Protein AF-X1T4G5-F1 (afdb_monomer_lite)

Sequence (58 aa):
MRQEEIKTEAENRLPDFWRVQLNKERIKGETSKMLEVVIKEKRREIIREWIKEGKIKA

Structure (mmCIF, N/CA/C/O backbone):
data_AF-X1T4G5-F1
#
_entry.id   AF-X1T4G5-F1
#
loop_
_atom_site.group_PDB
_atom_site.id
_atom_site.type_symbol
_atom_site.label_atom_id
_atom_site.label_alt_id
_atom_site.label_comp_id
_atom_site.label_asym_id
_atom_site.label_entity_id
_atom_site.label_seq_id
_atom_site.pdbx_PDB_ins_code
_atom_site.Cartn_x
_atom_site.Cartn_y
_atom_site.Cartn_z
_atom_site.occupancy
_atom_site.B_iso_or_equiv
_atom_site.auth_seq_id
_atom_site.auth_comp_id
_atom_site.auth_asym_id
_atom_site.auth_atom_id
_atom_site.pdbx_PDB_model_num
ATOM 1 N N . MET A 1 1 ? 4.111 12.933 -9.559 1.00 60.28 1 MET A N 1
ATOM 2 C CA . MET A 1 1 ? 3.246 12.200 -10.506 1.00 60.28 1 MET A CA 1
ATOM 3 C C . MET A 1 1 ? 3.317 10.689 -10.279 1.00 60.28 1 MET A C 1
ATOM 5 O O . MET A 1 1 ? 2.369 10.179 -9.716 1.00 60.28 1 MET A O 1
ATOM 9 N N . ARG A 1 2 ? 4.434 9.977 -10.516 1.00 78.12 2 ARG A N 1
ATOM 10 C CA . ARG A 1 2 ? 4.456 8.495 -10.377 1.00 78.12 2 ARG A CA 1
ATOM 11 C C . ARG A 1 2 ? 4.223 7.901 -8.973 1.00 78.12 2 ARG A C 1
ATOM 13 O O . ARG A 1 2 ? 3.778 6.768 -8.858 1.00 78.12 2 ARG A O 1
ATOM 20 N N . GLN A 1 3 ? 4.526 8.626 -7.893 1.00 81.88 3 GLN A N 1
ATOM 21 C CA . GLN A 1 3 ? 4.399 8.086 -6.525 1.00 81.88 3 GLN A CA 1
ATOM 22 C C . GLN A 1 3 ? 2.941 7.900 -6.077 1.00 81.88 3 GLN A C 1
ATOM 24 O O . GLN A 1 3 ? 2.648 6.958 -5.343 1.00 81.88 3 GLN A O 1
ATOM 29 N N . GLU A 1 4 ? 2.030 8.771 -6.518 1.00 87.44 4 GLU A N 1
ATOM 30 C CA . GLU A 1 4 ? 0.598 8.625 -6.229 1.00 87.44 4 GLU A CA 1
ATOM 31 C C . GLU A 1 4 ? -0.003 7.464 -7.016 1.00 87.44 4 GLU A C 1
ATOM 33 O O . GLU A 1 4 ? -0.723 6.663 -6.436 1.00 87.44 4 GLU A O 1
ATOM 38 N N . GLU A 1 5 ? 0.387 7.293 -8.281 1.00 90.25 5 GLU A N 1
ATOM 39 C CA . GLU A 1 5 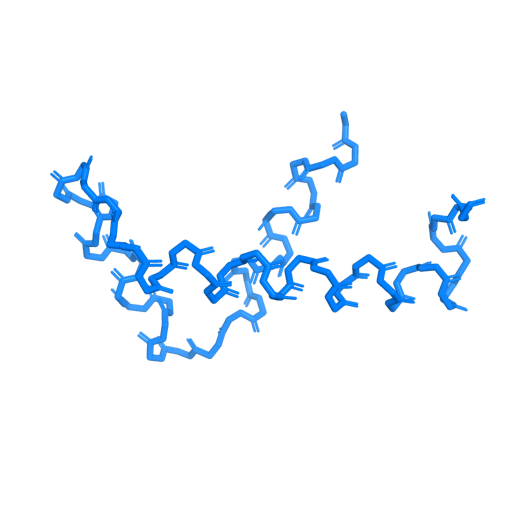? -0.022 6.145 -9.100 1.00 90.25 5 GLU A CA 1
ATOM 40 C C . GLU A 1 5 ? 0.421 4.822 -8.468 1.00 90.25 5 GLU A C 1
ATOM 42 O O . GLU A 1 5 ? -0.390 3.921 -8.288 1.00 90.25 5 GLU A O 1
ATOM 47 N N . ILE A 1 6 ? 1.685 4.724 -8.037 1.00 90.12 6 ILE A N 1
ATOM 48 C CA . ILE A 1 6 ? 2.204 3.539 -7.335 1.00 90.12 6 ILE A CA 1
ATOM 49 C C . ILE A 1 6 ? 1.456 3.310 -6.017 1.00 90.12 6 ILE A C 1
ATOM 51 O O . ILE A 1 6 ? 1.212 2.167 -5.634 1.00 90.12 6 ILE A O 1
ATOM 55 N N . LYS A 1 7 ? 1.103 4.381 -5.296 1.00 90.00 7 LYS A N 1
ATOM 56 C CA . LYS A 1 7 ? 0.332 4.280 -4.055 1.00 90.00 7 LYS A CA 1
ATOM 57 C C . LYS A 1 7 ? -1.068 3.731 -4.324 1.00 90.00 7 LYS A C 1
ATOM 59 O O . LYS A 1 7 ? -1.459 2.783 -3.651 1.00 90.00 7 LYS A O 1
ATOM 64 N N . THR A 1 8 ? -1.785 4.290 -5.291 1.00 91.38 8 THR A N 1
ATOM 65 C CA . THR A 1 8 ? -3.124 3.834 -5.674 1.00 91.38 8 THR A CA 1
ATOM 66 C C . THR A 1 8 ? -3.089 2.401 -6.193 1.00 91.38 8 THR A C 1
ATOM 68 O O . THR A 1 8 ? -3.902 1.585 -5.774 1.00 91.38 8 THR A O 1
ATOM 71 N N . GLU A 1 9 ? -2.106 2.054 -7.023 1.00 92.31 9 GLU A N 1
ATOM 72 C CA . GLU A 1 9 ? -1.929 0.689 -7.521 1.00 92.31 9 GLU A CA 1
ATOM 73 C C . GLU A 1 9 ? -1.629 -0.297 -6.384 1.00 92.31 9 GLU A C 1
ATOM 75 O O . GLU A 1 9 ? -2.187 -1.393 -6.341 1.00 92.31 9 GLU A O 1
ATOM 80 N N . ALA A 1 10 ? -0.792 0.104 -5.420 1.00 92.69 10 ALA A N 1
ATOM 81 C CA . ALA A 1 10 ? -0.512 -0.694 -4.232 1.00 92.69 10 ALA A CA 1
ATOM 82 C C . ALA A 1 10 ? -1.775 -0.935 -3.416 1.00 92.69 10 ALA A C 1
ATOM 84 O O . ALA A 1 10 ? -2.043 -2.079 -3.073 1.00 92.69 10 ALA A O 1
ATOM 85 N N . GLU A 1 11 ? -2.558 0.111 -3.151 1.00 90.31 11 GLU A N 1
ATOM 86 C CA . GLU A 1 11 ? -3.812 0.015 -2.400 1.00 90.31 11 GLU A CA 1
ATOM 87 C C . GLU A 1 11 ? -4.861 -0.841 -3.136 1.00 90.31 11 GLU A C 1
ATOM 89 O O . GLU A 1 11 ? -5.540 -1.648 -2.500 1.00 90.31 11 GLU A O 1
ATOM 94 N N . ASN A 1 12 ? -4.942 -0.747 -4.468 1.00 92.06 12 ASN A N 1
ATOM 95 C CA . ASN A 1 12 ? -5.868 -1.526 -5.298 1.00 92.06 12 ASN A CA 1
ATOM 96 C C . ASN A 1 12 ? -5.501 -3.014 -5.387 1.00 92.06 12 ASN A C 1
ATOM 98 O O . ASN A 1 12 ? -6.391 -3.860 -5.446 1.00 92.06 12 ASN A O 1
ATOM 102 N N . ARG A 1 13 ? -4.203 -3.345 -5.393 1.00 93.69 13 ARG A N 1
ATOM 103 C CA . ARG A 1 13 ? -3.699 -4.730 -5.468 1.00 93.69 13 ARG A CA 1
ATOM 104 C C . ARG A 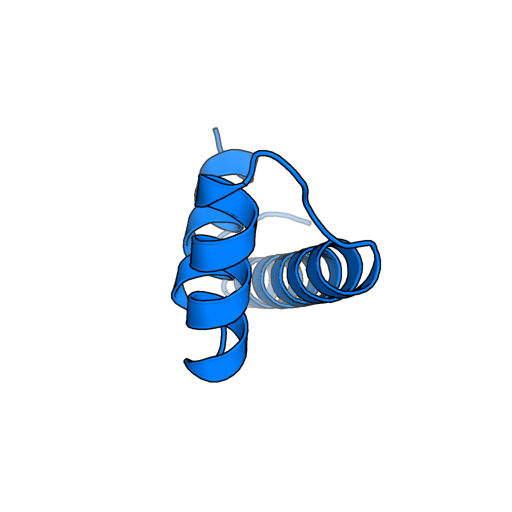1 13 ? -3.504 -5.378 -4.095 1.00 93.69 13 ARG A C 1
ATOM 106 O O . ARG A 1 13 ? -2.939 -6.472 -4.014 1.00 93.69 13 ARG A O 1
ATOM 113 N N . LEU A 1 14 ? -3.933 -4.725 -3.011 1.00 93.88 14 LEU A N 1
ATOM 114 C CA . LEU A 1 14 ? -3.965 -5.353 -1.694 1.00 93.88 14 LEU A CA 1
ATOM 115 C C . LEU A 1 14 ? -5.030 -6.458 -1.649 1.00 93.88 14 LEU A C 1
ATOM 117 O O . LEU A 1 14 ? -6.137 -6.268 -2.160 1.00 93.88 14 LEU A O 1
ATOM 121 N N . PRO A 1 15 ? -4.750 -7.580 -0.962 1.00 93.62 15 PRO A N 1
ATOM 122 C CA . PRO A 1 15 ? -5.770 -8.573 -0.654 1.00 93.62 15 PRO A CA 1
ATOM 123 C C . PRO A 1 15 ? -6.970 -7.954 0.075 1.00 93.62 15 PRO A C 1
ATOM 125 O O . PRO A 1 15 ? -6.812 -7.022 0.868 1.00 93.62 15 PRO A O 1
ATOM 128 N N . ASP A 1 16 ? -8.158 -8.524 -0.129 1.00 92.94 16 ASP A N 1
ATOM 129 C CA . ASP A 1 16 ? -9.434 -8.024 0.409 1.00 92.94 16 ASP A CA 1
ATOM 130 C C . ASP A 1 16 ? -9.387 -7.763 1.912 1.00 92.94 16 ASP A C 1
ATOM 132 O O . AS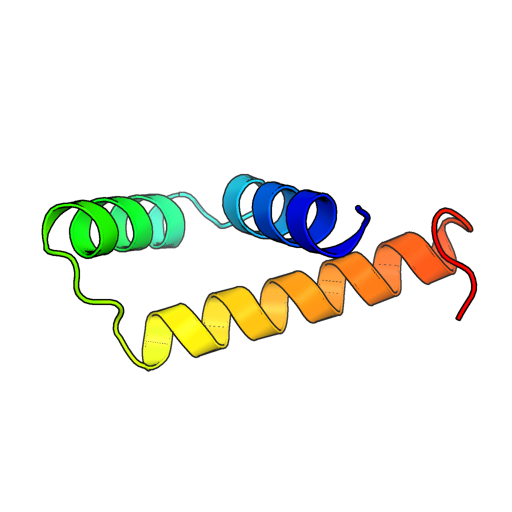P A 1 16 ? -9.844 -6.721 2.381 1.00 92.94 16 ASP A O 1
ATOM 136 N N . PHE A 1 17 ? -8.754 -8.671 2.659 1.00 92.38 17 PHE A N 1
ATOM 137 C CA . PHE A 1 17 ? -8.534 -8.515 4.092 1.00 92.38 17 PHE A CA 1
ATOM 138 C C . PHE A 1 17 ? -7.844 -7.183 4.427 1.00 92.38 17 PHE A C 1
ATOM 140 O O . PHE A 1 17 ? -8.362 -6.399 5.223 1.00 92.38 17 PHE A O 1
ATOM 147 N N . TRP A 1 18 ? -6.710 -6.892 3.784 1.00 94.12 18 TRP A N 1
ATOM 148 C CA . TRP A 1 18 ? -5.937 -5.672 4.025 1.00 94.12 18 TRP A CA 1
ATOM 149 C C . TRP A 1 18 ? -6.657 -4.423 3.533 1.00 94.12 18 TRP A C 1
ATOM 151 O O . TRP A 1 18 ? -6.577 -3.382 4.179 1.00 94.12 18 TRP A O 1
ATOM 161 N N . ARG A 1 19 ? -7.425 -4.531 2.448 1.00 91.94 19 ARG A N 1
ATOM 162 C CA . ARG A 1 19 ? -8.258 -3.438 1.936 1.00 91.94 19 ARG A CA 1
ATOM 163 C C . ARG A 1 19 ? -9.342 -3.027 2.936 1.00 91.94 19 ARG A C 1
ATOM 165 O O . ARG A 1 19 ? -9.566 -1.842 3.168 1.00 91.94 19 ARG A O 1
ATOM 172 N N . VAL A 1 20 ? -9.994 -4.007 3.566 1.00 93.50 20 VAL A N 1
ATOM 173 C CA . VAL A 1 20 ? -11.002 -3.766 4.610 1.00 93.50 20 VAL A CA 1
ATOM 174 C C . VAL A 1 20 ? -10.369 -3.125 5.844 1.00 93.50 20 VAL A C 1
ATOM 176 O O . VAL A 1 20 ? -10.948 -2.192 6.401 1.00 93.50 20 VAL A O 1
ATOM 179 N N . GLN A 1 21 ? -9.185 -3.585 6.263 1.00 92.19 21 GLN A N 1
ATOM 180 C CA . GLN A 1 21 ? -8.461 -2.967 7.380 1.00 92.19 21 GLN A CA 1
ATOM 181 C C . GLN A 1 21 ? -8.043 -1.527 7.054 1.00 92.19 21 GLN A C 1
ATOM 183 O O . GLN A 1 21 ? -8.311 -0.631 7.851 1.00 92.19 21 GLN A O 1
ATOM 188 N N . LEU A 1 22 ? -7.507 -1.281 5.852 1.00 91.50 22 LEU A N 1
ATOM 189 C CA . LEU A 1 22 ? -7.147 0.056 5.376 1.00 91.50 22 LEU A CA 1
ATOM 190 C C . LEU A 1 22 ? -8.342 1.012 5.414 1.00 91.50 22 LEU A C 1
ATOM 192 O O . LEU A 1 22 ? -8.223 2.120 5.925 1.00 91.50 22 LEU A O 1
ATOM 196 N N . ASN A 1 23 ? -9.507 0.582 4.928 1.00 90.75 23 ASN A N 1
ATOM 197 C CA . ASN A 1 23 ? -10.715 1.407 4.943 1.00 90.75 23 ASN A CA 1
ATOM 198 C C . ASN A 1 23 ? -11.184 1.729 6.367 1.00 90.75 23 ASN A C 1
ATOM 200 O O . ASN A 1 23 ? -11.554 2.870 6.645 1.00 90.75 23 ASN A O 1
ATOM 204 N N . LYS A 1 24 ? -11.135 0.755 7.285 1.00 91.25 24 LYS A N 1
ATOM 205 C CA . LYS A 1 24 ? -11.469 0.975 8.702 1.00 91.25 24 LYS A CA 1
ATOM 206 C C . LYS A 1 24 ? -10.528 1.986 9.356 1.00 91.25 24 LYS A C 1
ATOM 208 O O . LYS A 1 24 ? -10.990 2.864 10.076 1.00 91.25 24 LYS A O 1
ATOM 213 N N . GLU A 1 25 ? -9.233 1.867 9.096 1.00 90.56 25 GLU A N 1
ATOM 214 C CA . GLU A 1 25 ? -8.201 2.782 9.588 1.00 90.56 25 GLU A CA 1
ATOM 215 C C . GLU A 1 25 ? -8.367 4.195 9.005 1.00 90.56 25 GLU A C 1
ATOM 217 O O . GLU A 1 25 ? -8.354 5.181 9.741 1.00 90.56 25 GLU A O 1
ATOM 222 N N . ARG A 1 26 ? -8.684 4.308 7.708 1.00 88.19 26 ARG A N 1
ATOM 223 C CA . ARG A 1 26 ? -8.972 5.597 7.053 1.00 88.19 26 ARG A CA 1
ATOM 224 C C . ARG A 1 26 ? -10.169 6.324 7.659 1.00 88.19 26 ARG A C 1
ATOM 226 O O . ARG A 1 26 ? -10.129 7.542 7.777 1.00 88.19 26 ARG A O 1
ATOM 233 N N . ILE A 1 27 ? -11.217 5.587 8.031 1.00 89.50 27 ILE A N 1
ATOM 234 C CA . ILE A 1 27 ? -12.408 6.143 8.696 1.00 89.50 27 ILE A CA 1
ATOM 235 C C . ILE A 1 27 ? -12.059 6.660 10.096 1.00 89.50 27 ILE A C 1
ATOM 237 O O . ILE A 1 27 ? -12.593 7.678 10.524 1.00 89.50 27 ILE A O 1
ATOM 241 N N . LYS A 1 28 ? -11.154 5.974 10.799 1.00 88.38 28 LYS A N 1
ATOM 242 C CA . LYS A 1 28 ? -10.688 6.372 12.133 1.00 88.38 28 LYS A CA 1
ATOM 243 C C . LYS A 1 28 ? -9.660 7.507 12.104 1.00 88.38 28 LYS A C 1
ATOM 245 O O . LYS A 1 28 ? -9.436 8.130 13.132 1.00 88.38 28 LYS A O 1
ATOM 250 N N . GLY A 1 29 ? -9.041 7.772 10.951 1.00 87.56 29 GLY A N 1
ATOM 251 C CA . GLY A 1 29 ? -7.961 8.754 10.809 1.00 87.56 29 GLY A CA 1
ATOM 252 C C . GLY A 1 29 ? -6.614 8.282 11.369 1.00 87.56 29 GLY A C 1
ATOM 253 O O . GLY A 1 29 ? -5.663 9.056 11.409 1.00 87.56 29 GLY A O 1
ATOM 254 N N . GLU A 1 30 ? -6.514 7.014 11.766 1.00 84.94 30 GLU A N 1
ATOM 255 C CA . GLU A 1 30 ? -5.321 6.403 12.351 1.00 84.94 30 GLU A CA 1
ATOM 256 C C . GLU A 1 30 ? -4.882 5.233 11.474 1.00 84.94 30 GLU A C 1
ATOM 258 O O . GLU A 1 30 ? -5.703 4.387 11.132 1.00 84.94 30 GLU A O 1
ATOM 263 N N . THR A 1 31 ? -3.598 5.163 11.114 1.00 83.25 31 THR A N 1
ATOM 264 C CA . THR A 1 31 ? -3.023 4.012 10.396 1.00 83.25 31 THR A CA 1
ATOM 265 C C . THR A 1 31 ? -2.158 3.197 11.351 1.00 83.25 31 THR A C 1
ATOM 267 O O . THR A 1 31 ? -1.303 3.753 12.042 1.00 83.25 31 THR A O 1
ATOM 270 N N . SER A 1 32 ? -2.356 1.882 11.416 1.00 88.75 32 SER A N 1
ATOM 271 C CA . SER A 1 32 ? -1.527 1.028 12.262 1.00 88.75 32 SER A CA 1
ATOM 272 C C . SER A 1 32 ? -0.149 0.819 11.640 1.00 88.75 32 SER A C 1
ATOM 274 O O . SER A 1 32 ? 0.018 0.736 10.421 1.00 88.75 32 SER A O 1
ATOM 276 N N . LYS A 1 33 ? 0.868 0.659 12.497 1.00 90.25 33 LYS A N 1
ATOM 277 C CA . LYS A 1 33 ? 2.247 0.377 12.059 1.00 90.25 33 LYS A CA 1
ATOM 278 C C . LYS A 1 33 ? 2.329 -0.855 11.154 1.00 90.25 33 LYS A C 1
ATOM 280 O O . LYS A 1 33 ? 3.133 -0.877 10.229 1.00 90.25 33 LYS A O 1
ATOM 285 N N . MET A 1 34 ? 1.495 -1.865 11.408 1.00 90.69 34 MET A N 1
ATOM 286 C CA . MET A 1 34 ? 1.429 -3.068 10.579 1.00 90.69 34 MET A CA 1
ATOM 287 C C . MET A 1 34 ? 0.933 -2.735 9.171 1.00 90.69 34 MET A C 1
ATOM 289 O O . MET A 1 34 ? 1.545 -3.137 8.183 1.00 90.69 34 MET A O 1
ATOM 293 N N . LEU A 1 35 ? -0.145 -1.958 9.076 1.00 90.38 35 LEU A N 1
ATOM 294 C CA . LEU A 1 35 ? -0.737 -1.593 7.798 1.00 90.38 35 LEU A CA 1
ATOM 295 C C . LEU A 1 35 ? 0.204 -0.708 6.968 1.00 90.38 35 LEU A C 1
ATOM 297 O O . LEU A 1 35 ? 0.332 -0.897 5.758 1.00 90.38 35 LEU A O 1
ATOM 301 N N . GLU A 1 36 ? 0.948 0.191 7.620 1.00 91.00 36 GLU A N 1
ATOM 302 C CA . GLU A 1 36 ? 2.007 0.951 6.955 1.00 91.00 36 GLU A CA 1
ATOM 303 C C . GLU A 1 36 ? 3.085 0.055 6.338 1.00 91.00 36 GLU A C 1
ATOM 305 O O . GLU A 1 36 ? 3.542 0.327 5.225 1.00 91.00 36 GLU A O 1
ATOM 310 N N . VAL A 1 37 ? 3.525 -0.982 7.060 1.00 93.31 37 VAL A N 1
ATOM 311 C CA . VAL A 1 37 ? 4.544 -1.919 6.570 1.00 93.31 37 VAL A CA 1
ATOM 312 C C . VAL A 1 37 ? 4.020 -2.670 5.352 1.00 93.31 37 VAL A C 1
ATOM 314 O O . VAL A 1 37 ? 4.689 -2.672 4.321 1.00 93.31 37 VAL A O 1
ATOM 317 N N . VAL A 1 38 ? 2.796 -3.197 5.420 1.00 92.56 38 VAL A N 1
ATOM 318 C CA . VAL A 1 38 ? 2.164 -3.922 4.305 1.00 92.56 38 VAL A CA 1
ATOM 319 C C . VAL A 1 38 ? 2.071 -3.045 3.050 1.00 92.56 38 VAL A C 1
ATOM 321 O O . VAL A 1 38 ? 2.444 -3.473 1.957 1.00 92.56 38 VAL A O 1
ATOM 324 N N . ILE A 1 39 ? 1.647 -1.784 3.189 1.00 92.31 39 ILE A N 1
ATOM 325 C CA . ILE A 1 39 ? 1.576 -0.845 2.058 1.00 92.31 39 ILE A CA 1
ATOM 326 C C . ILE A 1 39 ? 2.975 -0.544 1.506 1.00 92.31 39 ILE A C 1
ATOM 328 O O . ILE A 1 39 ? 3.162 -0.495 0.288 1.00 92.31 39 ILE A O 1
ATOM 332 N N . LYS A 1 40 ? 3.976 -0.345 2.374 1.00 93.44 40 LYS A N 1
ATOM 333 C CA . LYS A 1 40 ? 5.367 -0.091 1.959 1.00 93.44 40 LYS A CA 1
ATOM 334 C C . LYS A 1 40 ? 5.946 -1.275 1.183 1.00 93.44 40 LYS A C 1
ATOM 336 O O . LYS A 1 40 ? 6.604 -1.056 0.166 1.00 93.44 40 LYS A O 1
ATOM 341 N N . GLU A 1 41 ? 5.694 -2.503 1.624 1.00 94.75 41 GLU A N 1
ATOM 342 C CA . GLU A 1 41 ? 6.127 -3.715 0.924 1.00 94.75 41 GLU A CA 1
ATOM 343 C C . GLU A 1 41 ? 5.456 -3.843 -0.443 1.00 94.75 41 GLU A C 1
ATOM 345 O O . GLU A 1 41 ? 6.155 -3.998 -1.449 1.00 94.75 41 GLU A O 1
ATOM 350 N N . LYS A 1 42 ? 4.133 -3.652 -0.514 1.00 94.12 42 LYS A N 1
ATOM 351 C CA . LYS A 1 42 ? 3.398 -3.729 -1.783 1.00 94.12 42 LYS A CA 1
ATOM 352 C C . LYS A 1 42 ? 3.854 -2.671 -2.791 1.00 94.12 42 LYS A C 1
ATOM 354 O O . LYS A 1 42 ? 4.024 -2.970 -3.971 1.00 94.12 42 LYS A O 1
ATOM 359 N N . ARG A 1 43 ? 4.149 -1.446 -2.336 1.00 93.75 43 ARG A N 1
ATOM 360 C CA . ARG A 1 43 ? 4.737 -0.403 -3.198 1.00 93.75 43 ARG A CA 1
ATOM 361 C C . ARG A 1 43 ? 6.098 -0.817 -3.759 1.00 93.75 43 ARG A C 1
ATOM 363 O O . ARG A 1 43 ? 6.362 -0.574 -4.932 1.00 93.75 43 ARG A O 1
ATOM 370 N N . ARG A 1 44 ? 6.966 -1.440 -2.952 1.00 94.19 44 ARG A N 1
ATOM 371 C CA . ARG A 1 44 ? 8.281 -1.923 -3.422 1.00 94.19 4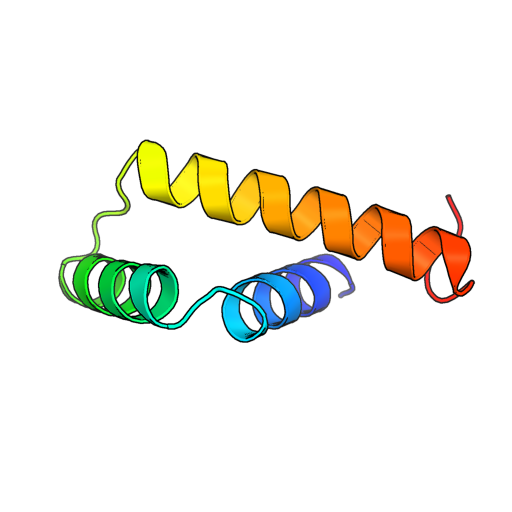4 ARG A CA 1
ATOM 372 C C . ARG A 1 44 ? 8.141 -3.026 -4.465 1.00 94.19 44 ARG A C 1
ATOM 374 O O . ARG A 1 44 ? 8.912 -3.044 -5.420 1.00 94.19 44 ARG A O 1
ATOM 381 N N . GLU A 1 45 ? 7.182 -3.926 -4.282 1.00 94.75 45 GLU A N 1
ATOM 382 C CA . GLU A 1 45 ? 6.856 -4.973 -5.253 1.00 94.75 45 GLU A CA 1
ATOM 383 C C . GLU A 1 45 ? 6.440 -4.360 -6.596 1.00 94.75 45 GLU A C 1
ATOM 385 O O . GLU A 1 45 ? 7.066 -4.649 -7.612 1.00 94.75 45 GLU A O 1
ATOM 390 N N . ILE A 1 46 ? 5.492 -3.417 -6.585 1.00 93.38 46 ILE A N 1
ATOM 391 C CA . ILE A 1 46 ? 5.009 -2.737 -7.798 1.00 93.38 46 ILE A CA 1
ATOM 392 C C . ILE A 1 46 ? 6.122 -1.954 -8.492 1.00 93.38 46 ILE A C 1
ATOM 394 O O . ILE A 1 46 ? 6.255 -2.037 -9.708 1.00 93.38 46 ILE A O 1
ATOM 398 N N . ILE A 1 47 ? 6.966 -1.238 -7.743 1.00 92.06 47 ILE A N 1
ATOM 399 C CA . ILE A 1 47 ? 8.121 -0.535 -8.322 1.00 92.06 47 ILE A CA 1
ATOM 400 C C . ILE A 1 47 ? 9.049 -1.524 -9.036 1.00 92.06 47 ILE A C 1
ATOM 402 O O . ILE A 1 47 ? 9.485 -1.256 -10.154 1.00 92.06 47 ILE A O 1
ATOM 406 N N . ARG A 1 48 ? 9.339 -2.678 -8.423 1.00 93.81 48 ARG A N 1
ATOM 407 C CA . ARG A 1 48 ? 10.184 -3.714 -9.038 1.00 93.81 48 ARG A CA 1
ATOM 408 C C . ARG A 1 48 ? 9.543 -4.303 -10.293 1.00 93.81 48 ARG A C 1
ATOM 410 O O . ARG A 1 48 ? 10.253 -4.522 -11.270 1.00 93.81 48 ARG A O 1
ATOM 417 N N . GLU A 1 49 ? 8.238 -4.557 -10.279 1.00 94.50 49 GLU A N 1
ATOM 418 C CA . GLU A 1 49 ? 7.494 -5.020 -11.458 1.00 94.50 49 GLU A CA 1
ATOM 419 C C . GLU A 1 49 ? 7.531 -3.985 -12.581 1.00 94.50 49 GLU A C 1
ATOM 421 O O . GLU A 1 49 ? 7.903 -4.306 -13.702 1.00 94.50 49 GLU A O 1
ATOM 426 N N . TRP A 1 50 ? 7.247 -2.720 -12.279 1.00 93.75 50 TRP A N 1
ATOM 427 C CA . TRP A 1 50 ? 7.224 -1.655 -13.279 1.00 93.75 50 TRP A CA 1
ATOM 428 C C . TRP A 1 50 ? 8.606 -1.348 -13.859 1.00 93.75 50 TRP A C 1
ATOM 430 O O . TRP A 1 50 ? 8.700 -0.959 -15.022 1.00 93.75 50 TRP A O 1
ATOM 440 N N . ILE A 1 51 ? 9.679 -1.548 -13.088 1.00 93.19 51 ILE A N 1
ATOM 441 C CA . ILE A 1 51 ? 11.050 -1.520 -13.615 1.00 93.19 51 ILE A CA 1
ATOM 442 C C . ILE A 1 51 ? 11.259 -2.666 -14.612 1.00 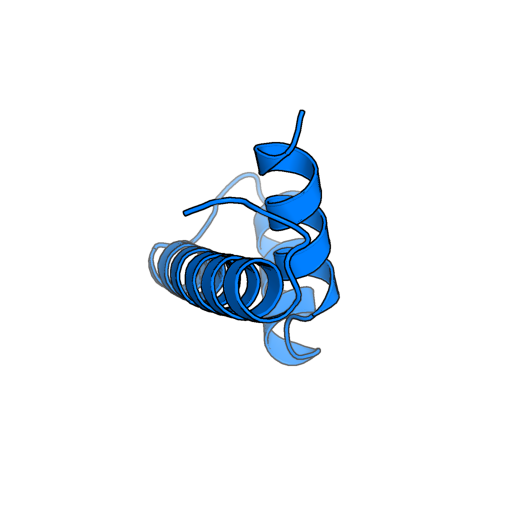93.19 51 ILE A C 1
ATOM 444 O O . ILE A 1 51 ? 11.765 -2.433 -15.707 1.00 93.19 51 ILE A O 1
ATOM 448 N N . LYS A 1 52 ? 10.840 -3.894 -14.270 1.00 94.19 52 LYS A N 1
ATOM 449 C CA . LYS A 1 52 ? 10.944 -5.055 -15.174 1.00 94.19 52 LYS A CA 1
ATOM 450 C C . LYS A 1 52 ? 10.118 -4.879 -16.449 1.00 94.19 52 LYS A C 1
ATOM 452 O O . LYS A 1 52 ? 10.561 -5.283 -17.516 1.00 94.19 52 LYS A O 1
ATOM 457 N N . GLU A 1 53 ? 8.947 -4.261 -16.343 1.00 93.44 53 GLU A N 1
ATOM 458 C CA . GLU A 1 53 ? 8.052 -3.962 -17.467 1.00 93.44 53 GLU A CA 1
ATOM 459 C C . GLU A 1 53 ? 8.492 -2.735 -18.286 1.00 93.44 53 GLU A C 1
ATOM 461 O O . GLU A 1 53 ? 7.851 -2.395 -19.278 1.00 93.44 53 GLU A O 1
ATOM 466 N N . GLY A 1 54 ? 9.552 -2.028 -17.876 1.00 91.75 54 GLY A N 1
ATOM 467 C CA . GLY A 1 54 ? 10.027 -0.816 -18.551 1.00 91.75 54 GLY A CA 1
ATOM 468 C C . GLY A 1 54 ? 9.127 0.415 -18.370 1.00 91.75 54 GLY A C 1
ATOM 469 O O . GLY A 1 54 ? 9.375 1.450 -18.988 1.00 91.75 54 GLY A O 1
ATOM 470 N N . LYS A 1 55 ? 8.107 0.344 -17.501 1.00 87.81 55 LYS A N 1
ATOM 471 C CA . LYS A 1 55 ? 7.227 1.473 -17.134 1.00 87.81 55 LYS A CA 1
ATOM 472 C C . LYS A 1 55 ? 7.963 2.540 -16.317 1.00 87.81 55 LYS A C 1
ATOM 474 O O . LYS A 1 55 ? 7.619 3.723 -16.362 1.00 87.81 55 LYS A O 1
ATOM 479 N N . ILE A 1 56 ? 8.984 2.132 -15.562 1.00 85.75 56 ILE A N 1
ATOM 480 C CA . ILE A 1 56 ? 9.877 3.017 -14.807 1.00 85.75 56 ILE A CA 1
ATOM 481 C C . ILE A 1 56 ? 11.322 2.698 -15.201 1.00 85.75 56 ILE A C 1
ATOM 483 O O . ILE A 1 56 ? 11.703 1.534 -15.269 1.00 85.75 56 ILE A O 1
ATOM 487 N N . LYS A 1 57 ? 12.143 3.731 -15.423 1.00 75.31 57 LYS A N 1
ATOM 488 C CA . LYS A 1 57 ? 13.602 3.571 -15.462 1.00 75.31 57 LYS A CA 1
ATOM 489 C C . LYS A 1 57 ? 14.134 3.542 -14.032 1.00 75.31 57 LYS A C 1
ATOM 491 O O . LYS A 1 57 ? 13.832 4.463 -13.271 1.00 75.31 57 LYS A O 1
ATOM 496 N N . ALA A 1 58 ? 14.853 2.472 -13.699 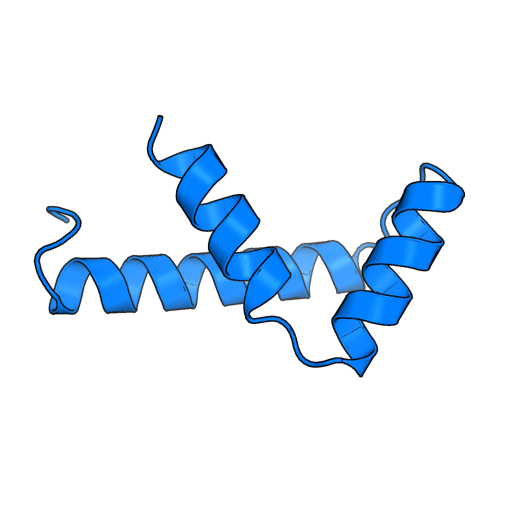1.00 67.25 58 ALA A N 1
ATOM 497 C CA . ALA A 1 58 ? 15.602 2.346 -12.452 1.00 67.25 58 ALA A CA 1
ATOM 498 C C . ALA A 1 58 ? 16.759 3.349 -12.394 1.00 67.25 58 ALA A C 1
ATOM 500 O O . ALA A 1 58 ? 17.325 3.642 -13.474 1.00 67.25 58 ALA A O 1
#

Foldseek 3Di:
DVVVVLLVVLLVPDDPVLVVVVVVCVVVVHDDPVNVVSSVVSSVVVVVVCCVVVVDPD

Radius of gyration: 12.33 Å; chains: 1; bounding box: 28×21×31 Å

Secondary structure (DSSP, 8-state):
-HHHHHHHHHHHTS-HHHHHHHHHHHHHT---HHHHHHHHHHHHHHHHHHHHTTSS--

pLDDT: mean 89.85, std 6.29, range [60.28, 94.75]

Organism: NCBI:txid412755